Protein AF-A0A661TM30-F1 (afdb_monomer)

Foldseek 3Di:
DVVQLLCLQVVDVVSLVVLLVLVVVCCVPPCVVCVVVSPFDDDNSHGDDPDDDDPPPDDQDPVRPDDDDDDARSDDDPPDDDPRVVSRVSSVVSNVVSVVCLVVVFDWDWDWDWDDDPNDTDIDTDTDPRPDDD

Nearest PDB structures (foldseek):
  8qbh-assembly1_A  TM=4.897E-01  e=9.529E+00  Photorhabdus laumondii subsp. laumondii TTO1
  8b1u-assembly1_C  TM=3.743E-01  e=9.529E+00  Escherichia coli

Structure (mmCIF, N/CA/C/O backbone):
data_AF-A0A661TM30-F1
#
_entry.id   AF-A0A661TM30-F1
#
loop_
_atom_site.group_PDB
_atom_site.id
_atom_site.type_symbol
_atom_site.label_atom_id
_atom_site.label_alt_id
_atom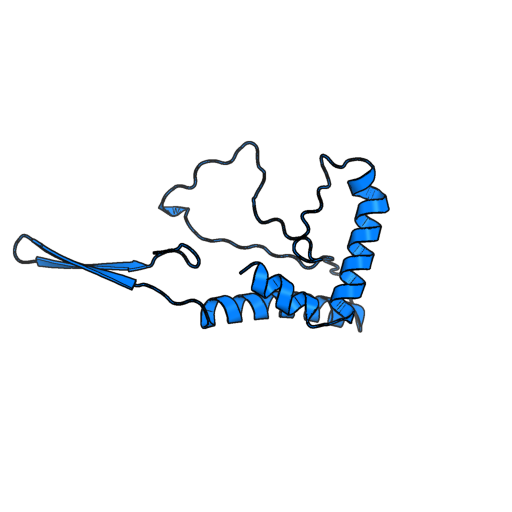_site.label_comp_id
_atom_site.label_asym_id
_atom_site.label_en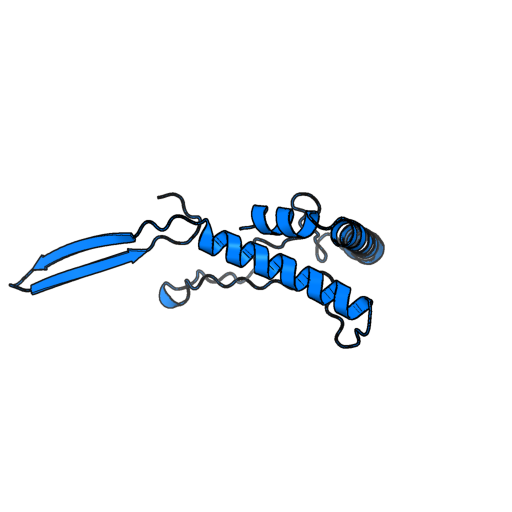tity_id
_atom_site.label_seq_id
_atom_site.pdbx_PDB_ins_code
_atom_site.Cartn_x
_atom_site.Cartn_y
_atom_site.Cartn_z
_atom_site.occupancy
_atom_site.B_iso_or_equiv
_atom_site.auth_seq_id
_atom_site.auth_comp_id
_atom_site.auth_asym_id
_atom_site.auth_atom_id
_atom_site.pdbx_PDB_model_num
ATOM 1 N N . ILE A 1 1 ? -3.384 -3.954 7.096 1.00 81.56 1 ILE A N 1
ATOM 2 C CA . ILE A 1 1 ? -3.405 -3.178 5.837 1.00 81.56 1 ILE A CA 1
ATOM 3 C C . ILE A 1 1 ? -2.170 -3.411 4.963 1.00 81.56 1 ILE A C 1
ATOM 5 O O . ILE A 1 1 ? -2.366 -3.768 3.817 1.00 81.56 1 ILE A O 1
ATOM 9 N N . ILE A 1 2 ? -0.936 -3.348 5.495 1.00 85.75 2 ILE A N 1
ATOM 10 C CA . ILE A 1 2 ? 0.322 -3.582 4.738 1.00 85.75 2 ILE A CA 1
ATOM 11 C C . ILE A 1 2 ? 0.260 -4.820 3.829 1.00 85.75 2 ILE A C 1
ATOM 13 O O . ILE A 1 2 ? 0.522 -4.719 2.640 1.00 85.75 2 ILE A O 1
ATOM 17 N N . LYS A 1 3 ? -0.167 -5.971 4.366 1.00 88.69 3 LYS A N 1
ATOM 18 C CA . LYS A 1 3 ? -0.315 -7.209 3.581 1.00 88.69 3 LYS A CA 1
ATOM 19 C C . LYS A 1 3 ? -1.260 -7.057 2.383 1.00 88.69 3 LYS A C 1
ATOM 21 O O . LYS A 1 3 ? -0.934 -7.502 1.296 1.00 88.69 3 LYS A O 1
ATOM 26 N N . LEU A 1 4 ? -2.390 -6.370 2.563 1.00 90.50 4 LEU A N 1
ATOM 27 C CA . LEU A 1 4 ? -3.362 -6.133 1.490 1.00 90.50 4 LEU A CA 1
ATOM 28 C C . LEU A 1 4 ? -2.797 -5.205 0.408 1.00 90.50 4 LEU A C 1
ATOM 30 O O . LEU A 1 4 ? -3.078 -5.403 -0.768 1.00 90.50 4 LEU A O 1
ATOM 34 N N . ILE A 1 5 ? -1.987 -4.213 0.793 1.00 90.12 5 ILE A N 1
ATOM 35 C CA . ILE A 1 5 ? -1.308 -3.314 -0.153 1.00 90.12 5 ILE A CA 1
ATOM 36 C C . ILE A 1 5 ? -0.311 -4.102 -1.003 1.00 90.12 5 ILE A C 1
ATOM 38 O O . ILE A 1 5 ? -0.335 -4.011 -2.229 1.00 90.12 5 ILE A O 1
ATOM 42 N N . VAL A 1 6 ? 0.523 -4.917 -0.353 1.00 91.56 6 VAL A N 1
ATOM 43 C CA . VAL A 1 6 ? 1.473 -5.809 -1.026 1.00 91.56 6 VAL A CA 1
ATOM 44 C C . VAL A 1 6 ? 0.745 -6.749 -1.985 1.00 91.56 6 VAL A C 1
ATOM 46 O O . VAL A 1 6 ? 1.154 -6.869 -3.137 1.00 91.56 6 VAL A O 1
ATOM 49 N N . GLU A 1 7 ? -0.337 -7.391 -1.539 1.00 93.00 7 GLU A N 1
ATOM 50 C CA . GLU A 1 7 ? -1.151 -8.282 -2.371 1.00 93.00 7 GLU A CA 1
ATOM 51 C C . GLU A 1 7 ? -1.700 -7.565 -3.608 1.00 93.00 7 GLU A C 1
ATOM 53 O O . GLU A 1 7 ? -1.528 -8.057 -4.721 1.00 93.00 7 GLU A O 1
ATOM 58 N N . GLU A 1 8 ? -2.343 -6.405 -3.440 1.00 92.44 8 GLU A N 1
ATOM 59 C CA . GLU A 1 8 ? -2.967 -5.678 -4.551 1.00 92.44 8 GLU A CA 1
ATOM 60 C C . GLU A 1 8 ? -1.942 -5.127 -5.551 1.00 92.44 8 GLU A C 1
ATOM 62 O O . GLU A 1 8 ? -2.203 -5.154 -6.754 1.00 92.44 8 GLU A O 1
ATOM 67 N N . LEU A 1 9 ? -0.771 -4.673 -5.092 1.00 90.31 9 LEU A N 1
ATOM 68 C CA . LEU A 1 9 ? 0.300 -4.201 -5.977 1.00 90.31 9 LEU A CA 1
ATOM 69 C C . LEU A 1 9 ? 1.001 -5.349 -6.706 1.00 90.31 9 LEU A C 1
ATOM 71 O O . LEU A 1 9 ? 1.296 -5.235 -7.895 1.00 90.31 9 LEU A O 1
ATOM 75 N N . ASN A 1 10 ? 1.242 -6.469 -6.021 1.00 91.69 10 ASN A N 1
ATOM 76 C CA . ASN A 1 10 ? 1.862 -7.646 -6.628 1.00 91.69 10 ASN A CA 1
ATOM 77 C C . ASN A 1 10 ? 0.899 -8.444 -7.520 1.00 91.69 10 ASN A C 1
ATOM 79 O O . ASN A 1 10 ? 1.356 -9.302 -8.279 1.00 91.69 10 ASN A O 1
ATOM 83 N N . ARG A 1 11 ? -0.411 -8.169 -7.454 1.00 92.75 11 ARG A N 1
ATOM 84 C CA . ARG A 1 11 ? -1.437 -8.803 -8.292 1.00 92.75 11 ARG A CA 1
ATOM 85 C C . ARG A 1 11 ? -1.244 -8.519 -9.778 1.00 92.75 11 ARG A C 1
ATOM 87 O O . ARG A 1 11 ? -1.563 -9.378 -10.595 1.00 92.75 11 ARG A O 1
ATOM 94 N N . ASP A 1 12 ? -0.740 -7.335 -10.122 1.00 90.75 12 ASP A N 1
ATOM 95 C CA . ASP A 1 12 ? -0.411 -6.962 -11.497 1.00 90.75 12 ASP A CA 1
ATOM 96 C C . ASP A 1 12 ? 1.103 -7.145 -11.748 1.00 90.75 12 ASP A C 1
ATOM 98 O O . ASP A 1 12 ? 1.927 -6.394 -11.209 1.00 90.75 12 ASP A O 1
ATOM 102 N N . PRO A 1 13 ? 1.509 -8.115 -12.593 1.00 91.00 13 PRO A N 1
ATOM 103 C CA . PRO A 1 13 ? 2.917 -8.352 -12.901 1.00 91.00 13 PRO A CA 1
ATOM 104 C C . PRO A 1 13 ? 3.624 -7.145 -13.532 1.00 91.00 13 PRO A C 1
ATOM 106 O O . PRO A 1 13 ? 4.839 -6.996 -13.369 1.00 91.00 13 PRO A O 1
ATOM 109 N N . GLN A 1 14 ? 2.896 -6.286 -14.256 1.00 89.62 14 GLN A N 1
ATOM 110 C CA . GLN A 1 14 ? 3.464 -5.084 -14.868 1.00 89.62 14 GLN A CA 1
ATOM 111 C C . GLN A 1 14 ? 3.841 -4.060 -13.799 1.00 89.62 14 GLN A C 1
ATOM 113 O O . GLN A 1 14 ? 4.952 -3.526 -13.838 1.00 89.62 14 GLN A O 1
ATOM 118 N N . ILE A 1 15 ? 2.961 -3.847 -12.814 1.00 89.50 15 ILE A N 1
ATOM 119 C CA . ILE A 1 15 ? 3.214 -2.980 -11.654 1.00 89.50 15 ILE A CA 1
ATOM 120 C C . ILE A 1 15 ? 4.415 -3.496 -10.867 1.00 89.50 15 ILE A C 1
ATOM 122 O O . ILE A 1 15 ? 5.356 -2.740 -10.633 1.00 89.50 15 ILE A O 1
ATOM 126 N N . LYS A 1 16 ? 4.438 -4.793 -10.542 1.00 90.81 16 LYS A N 1
ATOM 127 C CA . LYS A 1 16 ? 5.549 -5.410 -9.806 1.00 90.81 16 LYS A CA 1
ATOM 128 C C . LYS A 1 16 ? 6.894 -5.214 -10.508 1.00 90.81 16 LYS A C 1
ATOM 130 O O . LYS A 1 16 ? 7.870 -4.788 -9.892 1.00 90.81 16 LYS A O 1
ATOM 135 N N . LYS A 1 17 ? 6.954 -5.495 -11.814 1.00 91.12 17 LYS A N 1
ATOM 136 C CA . LYS A 1 17 ? 8.183 -5.344 -12.609 1.00 91.12 17 LYS A CA 1
ATOM 137 C C . LYS A 1 17 ? 8.635 -3.885 -12.693 1.00 91.12 17 LYS A C 1
ATOM 139 O O . LYS A 1 17 ? 9.833 -3.611 -12.632 1.00 91.12 17 LYS A O 1
ATOM 144 N N . ALA A 1 18 ? 7.696 -2.956 -12.851 1.00 88.38 18 ALA A N 1
ATOM 145 C CA . ALA A 1 18 ? 7.993 -1.531 -12.905 1.00 88.38 18 ALA A CA 1
ATOM 146 C C . ALA A 1 18 ? 8.512 -1.007 -11.559 1.00 88.38 18 ALA A C 1
ATOM 148 O O . ALA A 1 18 ? 9.545 -0.343 -11.539 1.00 88.38 18 ALA A O 1
ATOM 149 N N . ASN A 1 19 ? 7.872 -1.380 -10.448 1.00 89.31 19 ASN A N 1
ATOM 150 C CA . ASN A 1 19 ? 8.326 -1.044 -9.098 1.00 89.31 19 ASN A CA 1
ATOM 151 C C . ASN A 1 19 ? 9.744 -1.540 -8.850 1.00 89.31 19 ASN A C 1
ATOM 153 O O . ASN A 1 19 ? 10.603 -0.743 -8.490 1.00 89.31 19 ASN A O 1
ATOM 157 N N . GLN A 1 20 ? 10.034 -2.805 -9.175 1.00 90.69 20 GLN A N 1
ATOM 158 C CA . GLN A 1 20 ? 11.393 -3.334 -9.058 1.00 90.69 20 GLN A CA 1
ATOM 159 C C . GLN A 1 20 ? 12.405 -2.493 -9.844 1.00 90.69 20 GLN A C 1
ATOM 161 O O . GLN A 1 20 ? 13.446 -2.118 -9.314 1.00 90.69 20 GLN A O 1
ATOM 166 N N . LYS A 1 21 ? 12.076 -2.112 -11.085 1.00 90.38 21 LYS A N 1
ATOM 167 C CA . LYS A 1 21 ? 12.938 -1.242 -11.897 1.00 90.38 21 LYS A CA 1
ATOM 168 C C . LYS A 1 21 ? 13.155 0.130 -11.244 1.00 90.38 21 LYS A C 1
ATOM 170 O O . LYS A 1 21 ? 14.259 0.673 -11.332 1.00 90.38 21 LYS A O 1
ATOM 175 N N . PHE A 1 22 ? 12.127 0.710 -10.623 1.00 87.38 22 PHE A N 1
ATOM 176 C CA . PHE A 1 22 ? 12.250 1.980 -9.905 1.00 87.38 22 PHE A CA 1
ATOM 177 C C . PHE A 1 22 ? 13.118 1.845 -8.660 1.00 87.38 22 PHE A C 1
ATOM 179 O O . PHE A 1 22 ? 14.007 2.674 -8.466 1.00 87.38 22 PHE A O 1
ATOM 186 N N . TYR A 1 23 ? 12.938 0.777 -7.890 1.00 89.81 23 TYR A N 1
ATOM 187 C CA . TYR A 1 23 ? 13.753 0.472 -6.721 1.00 89.81 23 TYR A CA 1
ATOM 188 C C . TYR A 1 23 ? 15.217 0.258 -7.081 1.00 89.81 23 TYR A C 1
ATOM 190 O O . TYR A 1 23 ? 16.085 0.866 -6.465 1.00 89.81 23 TYR A O 1
ATOM 198 N N . ASP A 1 24 ? 15.505 -0.518 -8.127 1.00 91.50 24 ASP A N 1
ATOM 199 C CA . ASP A 1 24 ? 16.872 -0.752 -8.597 1.00 91.50 24 ASP A CA 1
ATOM 200 C C . ASP A 1 24 ? 17.537 0.563 -9.027 1.00 91.50 24 ASP A C 1
ATOM 202 O O . ASP A 1 24 ? 18.712 0.815 -8.739 1.00 91.50 24 ASP A O 1
ATOM 206 N N . ARG A 1 25 ? 16.773 1.435 -9.700 1.00 89.62 25 ARG A N 1
ATOM 207 C CA . ARG A 1 25 ? 17.235 2.767 -10.099 1.00 89.62 25 ARG A CA 1
ATOM 208 C C . ARG A 1 25 ? 17.506 3.644 -8.879 1.00 89.62 25 ARG A C 1
ATOM 210 O O . ARG A 1 25 ? 18.571 4.252 -8.813 1.00 89.62 25 ARG A O 1
ATOM 217 N N . TYR A 1 26 ? 16.567 3.713 -7.939 1.00 87.50 26 TYR A N 1
ATOM 218 C CA . TYR A 1 26 ? 16.705 4.519 -6.729 1.00 87.50 26 TYR A CA 1
ATOM 219 C C . TYR A 1 26 ? 17.871 4.023 -5.869 1.00 87.50 26 TYR A C 1
ATOM 221 O O . TYR A 1 26 ? 18.695 4.815 -5.426 1.00 87.50 26 TYR A O 1
ATOM 229 N N . TYR A 1 27 ? 18.035 2.707 -5.736 1.00 89.62 27 TYR A N 1
ATOM 230 C CA . TYR A 1 27 ? 19.175 2.116 -5.051 1.00 89.62 27 TYR A CA 1
ATOM 231 C C . TYR A 1 27 ? 20.501 2.487 -5.717 1.00 89.62 27 TYR A C 1
ATOM 233 O O . TYR A 1 27 ? 21.419 2.958 -5.048 1.00 89.62 27 TYR A O 1
ATOM 241 N N . ARG A 1 28 ? 20.601 2.329 -7.043 1.00 90.62 28 ARG A N 1
ATOM 242 C CA . ARG A 1 28 ? 21.824 2.632 -7.801 1.00 90.62 28 ARG A CA 1
ATOM 243 C C . ARG A 1 28 ? 22.272 4.088 -7.641 1.00 90.62 28 ARG A C 1
ATOM 245 O O . ARG A 1 28 ? 23.481 4.327 -7.594 1.00 90.62 28 ARG A O 1
ATOM 252 N N . TRP A 1 29 ? 21.330 5.030 -7.607 1.00 88.81 29 TRP A N 1
ATOM 253 C CA . TRP A 1 29 ? 21.632 6.462 -7.686 1.00 88.81 29 TRP A CA 1
ATOM 254 C C . TRP A 1 29 ? 21.504 7.229 -6.367 1.00 88.81 29 TRP A C 1
ATOM 256 O O . TRP A 1 29 ? 22.125 8.278 -6.254 1.00 88.81 29 TRP A O 1
ATOM 266 N N . ALA A 1 30 ? 20.773 6.713 -5.378 1.00 87.62 30 ALA A N 1
ATOM 267 C CA . ALA A 1 30 ? 20.542 7.384 -4.097 1.00 87.62 30 ALA A CA 1
ATOM 268 C C . ALA A 1 30 ? 20.942 6.487 -2.914 1.00 87.62 30 ALA A C 1
ATOM 270 O O . ALA A 1 30 ? 22.009 6.677 -2.324 1.00 87.62 30 ALA A O 1
ATOM 271 N N . ALA A 1 31 ? 20.167 5.429 -2.643 1.00 87.38 31 ALA A N 1
ATOM 272 C CA . ALA A 1 31 ? 20.310 4.631 -1.418 1.00 87.38 31 ALA A CA 1
ATOM 273 C C . ALA A 1 31 ? 21.696 3.985 -1.241 1.00 87.38 31 ALA A C 1
ATOM 275 O O . ALA A 1 31 ? 22.171 3.837 -0.118 1.00 87.38 31 ALA A O 1
ATOM 276 N N . ARG A 1 32 ? 22.385 3.622 -2.332 1.00 87.44 32 ARG A N 1
ATOM 277 C CA . ARG A 1 32 ? 23.757 3.092 -2.272 1.00 87.44 32 ARG A CA 1
ATOM 278 C C . ARG A 1 32 ? 24.764 4.108 -1.725 1.00 87.44 32 ARG A C 1
ATOM 280 O O . ARG A 1 32 ? 25.723 3.707 -1.071 1.00 87.44 32 ARG A O 1
ATOM 287 N N . TRP A 1 33 ? 24.586 5.391 -2.031 1.00 88.38 33 TRP A N 1
ATOM 288 C CA . TRP A 1 33 ? 25.550 6.446 -1.709 1.00 88.38 33 TRP A CA 1
ATOM 289 C C . TRP A 1 33 ? 25.265 7.098 -0.357 1.00 88.38 33 TRP A C 1
ATOM 291 O O . TRP A 1 33 ? 26.203 7.457 0.353 1.00 88.38 33 TRP A O 1
ATOM 301 N N . GLN A 1 34 ? 23.990 7.222 0.018 1.00 86.88 34 GLN A N 1
ATOM 302 C CA . GLN A 1 34 ? 23.560 7.799 1.295 1.00 86.88 34 GLN A CA 1
ATOM 303 C C . GLN A 1 34 ? 22.485 6.924 1.958 1.00 86.88 34 GLN A C 1
ATOM 305 O O . GLN A 1 34 ? 21.347 7.355 2.145 1.00 86.88 34 GLN A O 1
ATOM 310 N N . PRO A 1 35 ? 22.831 5.692 2.378 1.00 82.00 35 PRO A N 1
ATOM 311 C CA . PRO A 1 35 ? 21.857 4.736 2.914 1.00 82.00 35 PRO A CA 1
ATOM 312 C C . PRO A 1 35 ? 21.175 5.222 4.193 1.00 82.00 35 PRO A C 1
ATOM 314 O O . PRO A 1 35 ? 20.121 4.716 4.550 1.00 82.00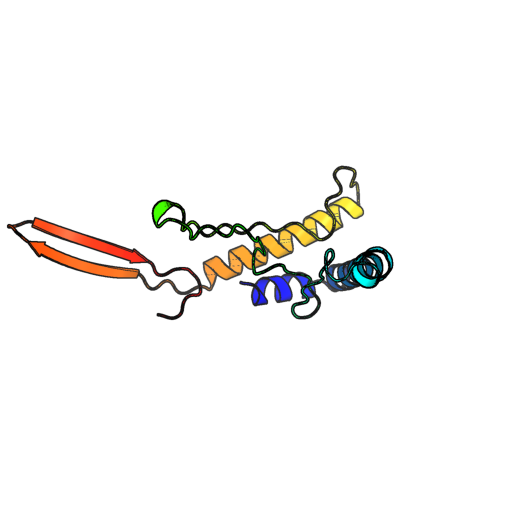 35 PRO A O 1
ATOM 317 N N . HIS A 1 36 ? 21.781 6.188 4.889 1.00 81.44 36 HIS A N 1
ATOM 318 C CA . HIS A 1 36 ? 21.253 6.769 6.116 1.00 81.44 36 HIS A CA 1
ATOM 319 C C . HIS A 1 36 ? 20.245 7.911 5.885 1.00 81.44 36 HIS A C 1
ATOM 321 O O . HIS A 1 36 ? 19.661 8.405 6.851 1.00 81.44 36 HIS A O 1
ATOM 327 N N . LEU A 1 37 ? 20.080 8.357 4.639 1.00 78.00 37 LEU A N 1
ATOM 328 C CA . LEU A 1 37 ? 19.137 9.399 4.236 1.00 78.00 37 LEU A CA 1
ATOM 329 C C . LEU A 1 37 ? 18.040 8.804 3.342 1.00 78.00 37 LEU A C 1
ATOM 331 O O . LEU A 1 37 ? 16.858 9.044 3.574 1.00 78.00 37 LEU A O 1
ATOM 335 N N . ASP A 1 38 ? 18.439 7.947 2.401 1.00 77.44 38 ASP A N 1
ATOM 336 C CA . ASP A 1 38 ? 17.595 7.394 1.339 1.00 77.44 38 ASP A CA 1
ATOM 337 C C . ASP A 1 38 ? 17.253 5.914 1.594 1.00 77.44 38 ASP A C 1
ATOM 339 O O . ASP A 1 38 ? 17.601 5.019 0.820 1.00 77.44 38 ASP A O 1
ATOM 343 N N . TYR A 1 39 ? 16.604 5.623 2.724 1.00 78.75 39 TYR A N 1
ATOM 344 C CA . TYR A 1 39 ? 16.248 4.249 3.094 1.00 78.75 39 TYR A CA 1
ATOM 345 C C . TYR A 1 39 ? 15.168 3.669 2.179 1.00 78.75 39 TYR A C 1
ATOM 347 O O . TYR A 1 39 ? 14.170 4.328 1.904 1.00 78.75 39 TYR A O 1
ATOM 355 N N . LEU A 1 40 ? 15.306 2.396 1.813 1.00 81.50 40 LEU A N 1
ATOM 356 C CA . LEU A 1 40 ? 14.242 1.597 1.200 1.00 81.50 40 LEU A CA 1
ATOM 357 C C . LEU A 1 40 ? 13.745 0.566 2.226 1.00 81.50 40 LEU A C 1
ATOM 359 O O . LEU A 1 40 ? 14.511 -0.297 2.657 1.00 81.50 40 LEU A O 1
ATOM 363 N N . GLU A 1 41 ? 12.481 0.665 2.640 1.00 84.19 41 GLU A N 1
ATOM 364 C CA . GLU A 1 41 ? 11.824 -0.276 3.556 1.00 84.19 41 GLU A CA 1
ATOM 365 C C . GLU A 1 41 ? 10.964 -1.262 2.755 1.00 84.19 41 GLU A C 1
ATOM 367 O O . GLU A 1 41 ? 9.787 -1.024 2.487 1.00 84.19 41 GLU A O 1
ATOM 372 N N . PHE A 1 42 ? 11.555 -2.390 2.361 1.00 84.75 42 PHE A N 1
ATOM 373 C CA . PHE A 1 42 ? 10.847 -3.394 1.571 1.00 84.75 42 PHE A CA 1
ATOM 374 C C . PHE A 1 42 ? 9.980 -4.327 2.419 1.00 84.75 42 PHE A C 1
ATOM 376 O O . PHE A 1 42 ? 10.459 -4.993 3.335 1.00 84.75 42 PHE A O 1
ATOM 383 N N . TYR A 1 43 ? 8.725 -4.467 2.006 1.00 85.06 43 TYR A N 1
ATOM 384 C CA . TYR A 1 43 ? 7.779 -5.479 2.458 1.00 85.06 43 TYR A CA 1
ATOM 385 C C . TYR A 1 43 ? 7.371 -6.316 1.247 1.00 85.06 43 TYR A C 1
ATOM 387 O O . TYR A 1 43 ? 6.635 -5.844 0.386 1.00 85.06 43 TYR A O 1
ATOM 395 N N . GLU A 1 44 ? 7.896 -7.543 1.151 1.00 86.00 44 GLU A N 1
ATOM 396 C CA . GLU A 1 44 ? 7.566 -8.497 0.073 1.00 86.00 44 GLU A CA 1
ATOM 397 C C . GLU A 1 44 ? 7.656 -7.887 -1.348 1.00 86.00 44 GLU A C 1
ATOM 399 O O . GLU A 1 44 ? 6.838 -8.149 -2.233 1.00 86.00 44 GLU A O 1
ATOM 404 N N . GLY A 1 45 ? 8.685 -7.061 -1.570 1.00 83.31 45 GLY A N 1
ATOM 405 C CA . GLY A 1 45 ? 8.958 -6.429 -2.863 1.00 83.31 45 GLY A CA 1
ATOM 406 C C . GLY A 1 45 ? 8.227 -5.109 -3.115 1.00 83.31 45 GLY A C 1
ATOM 407 O O . GLY A 1 45 ? 8.257 -4.636 -4.244 1.00 83.31 45 GLY A O 1
ATOM 408 N N . VAL A 1 46 ? 7.600 -4.507 -2.101 1.00 85.00 46 VAL A N 1
ATOM 409 C CA . VAL A 1 46 ? 7.031 -3.150 -2.159 1.00 85.00 46 VAL A CA 1
ATOM 410 C C . VAL A 1 46 ? 7.714 -2.267 -1.118 1.00 85.00 46 VAL A C 1
ATOM 412 O O . VAL A 1 46 ? 7.875 -2.689 0.025 1.00 85.00 46 VAL A O 1
ATOM 415 N N . ASN A 1 47 ? 8.119 -1.054 -1.491 1.00 84.88 47 ASN A N 1
ATOM 416 C CA . ASN A 1 47 ? 8.661 -0.073 -0.554 1.00 84.88 47 ASN A CA 1
ATOM 417 C C . ASN A 1 47 ? 7.515 0.600 0.220 1.00 84.88 47 ASN A C 1
ATOM 419 O O . ASN A 1 47 ? 6.671 1.260 -0.380 1.00 84.88 47 ASN A O 1
ATOM 423 N N . LEU A 1 48 ? 7.450 0.420 1.541 1.00 82.19 48 LEU A N 1
ATOM 424 C CA . LEU A 1 48 ? 6.396 0.997 2.383 1.00 82.19 48 LEU A CA 1
ATOM 425 C C . LEU A 1 48 ? 6.993 1.583 3.661 1.00 82.19 48 LEU A C 1
ATOM 427 O O . LEU A 1 48 ? 7.536 0.859 4.487 1.00 82.19 48 LEU A O 1
ATOM 431 N N . TYR A 1 49 ? 6.811 2.884 3.880 1.00 74.62 49 TYR A N 1
ATOM 432 C CA . TYR A 1 49 ? 7.259 3.550 5.105 1.00 74.62 49 TYR A CA 1
ATOM 433 C C . TYR A 1 49 ? 6.178 3.472 6.183 1.00 74.62 49 TYR A C 1
ATOM 435 O O . TYR A 1 49 ? 5.284 4.311 6.270 1.00 74.62 49 TYR A O 1
ATOM 443 N N . VAL A 1 50 ? 6.253 2.441 7.023 1.00 67.06 50 VAL A N 1
ATOM 444 C CA . VAL A 1 50 ? 5.207 2.151 8.024 1.00 67.06 50 VAL A CA 1
ATOM 445 C C . VAL A 1 50 ? 5.324 3.043 9.261 1.00 67.06 50 VAL A C 1
ATOM 447 O O . VAL A 1 50 ? 4.327 3.331 9.924 1.00 67.06 50 VAL A O 1
ATOM 450 N N . LYS A 1 51 ? 6.539 3.481 9.601 1.00 65.81 51 LYS A N 1
ATOM 451 C CA . LYS A 1 51 ? 6.788 4.351 10.754 1.00 65.81 51 LYS A CA 1
ATOM 452 C C . LYS A 1 51 ? 7.373 5.672 10.291 1.00 65.81 51 LYS A C 1
ATOM 454 O O . LYS A 1 51 ? 8.398 5.707 9.614 1.00 65.81 51 LYS A O 1
ATOM 459 N N . ARG A 1 52 ? 6.750 6.771 10.715 1.00 60.03 52 ARG A N 1
ATOM 460 C CA . ARG A 1 52 ? 7.254 8.118 10.458 1.00 60.03 52 ARG A CA 1
ATOM 461 C C . ARG A 1 52 ? 8.490 8.348 11.332 1.00 60.03 52 ARG A C 1
ATOM 463 O O . ARG A 1 52 ? 8.373 8.602 12.520 1.00 60.03 52 ARG A O 1
ATOM 470 N N . ARG A 1 53 ? 9.693 8.246 10.768 1.00 58.41 53 ARG A N 1
ATOM 471 C CA . ARG A 1 53 ? 10.935 8.465 11.527 1.00 58.41 53 ARG A CA 1
ATOM 472 C C . ARG A 1 53 ? 11.222 9.965 11.640 1.00 58.41 53 ARG A C 1
ATOM 474 O O . ARG A 1 53 ? 11.861 10.542 10.769 1.00 58.41 53 ARG A O 1
ATOM 481 N N . SER A 1 54 ? 10.730 10.609 12.698 1.00 57.47 54 SER A N 1
ATOM 482 C CA . SER A 1 54 ? 11.067 12.000 13.037 1.00 57.47 54 SER A CA 1
ATOM 483 C C . SER A 1 54 ? 11.696 12.077 14.424 1.00 57.47 54 SER A C 1
ATOM 485 O O . SER A 1 54 ? 11.178 11.508 15.378 1.00 57.47 54 SER A O 1
ATOM 487 N N . SER A 1 55 ? 12.774 12.851 14.565 1.00 53.03 55 SER A N 1
ATOM 488 C CA . SER A 1 55 ? 13.388 13.160 15.867 1.00 53.03 55 SER A CA 1
ATOM 489 C C . SER A 1 55 ? 12.496 14.026 16.771 1.00 53.03 55 SER A C 1
ATOM 491 O O . SER A 1 55 ? 12.783 14.186 17.954 1.00 53.03 55 SER A O 1
ATOM 493 N N . ARG A 1 56 ? 11.405 14.583 16.226 1.00 54.00 56 ARG A N 1
ATOM 494 C CA . ARG A 1 56 ? 10.386 15.370 16.936 1.00 54.00 56 ARG A CA 1
ATOM 495 C C . ARG A 1 56 ? 9.030 14.663 16.944 1.00 54.00 56 ARG A C 1
ATOM 497 O O . ARG A 1 56 ? 8.001 15.323 16.784 1.00 54.00 56 ARG A O 1
ATOM 504 N N . GLU A 1 57 ? 8.998 13.340 17.095 1.00 54.06 57 GLU A N 1
ATOM 505 C CA . GLU A 1 57 ? 7.747 12.638 17.400 1.00 54.06 57 GLU A CA 1
ATOM 506 C C . GLU A 1 57 ? 7.180 13.161 18.730 1.00 54.06 57 GLU A C 1
ATOM 508 O O . GLU A 1 57 ? 7.533 12.719 19.821 1.00 54.06 57 GLU A O 1
ATOM 513 N N . ARG A 1 58 ? 6.296 14.158 18.651 1.00 56.44 58 ARG A N 1
ATOM 514 C CA . ARG A 1 58 ? 5.413 14.497 19.763 1.00 56.44 58 ARG A CA 1
ATOM 515 C C . ARG A 1 58 ? 4.419 13.353 19.902 1.00 56.44 58 ARG A C 1
ATOM 517 O O . ARG A 1 58 ? 3.758 13.000 18.926 1.00 56.44 58 ARG A O 1
ATOM 524 N N . LEU A 1 59 ? 4.292 12.815 21.114 1.00 57.97 59 LEU A N 1
ATOM 525 C CA . LEU A 1 59 ? 3.196 11.919 21.472 1.00 57.97 59 LEU A CA 1
ATOM 526 C C . LEU A 1 59 ? 1.877 12.562 21.017 1.00 57.97 59 LEU A C 1
ATOM 528 O O . LEU A 1 59 ? 1.572 13.698 21.386 1.00 57.97 59 LEU A O 1
ATOM 532 N N . LEU A 1 60 ? 1.131 11.860 20.163 1.00 58.47 60 LEU A N 1
ATOM 533 C CA . LEU A 1 60 ? -0.154 12.338 19.661 1.00 58.47 60 LEU A CA 1
ATOM 534 C C . LEU A 1 60 ? -1.104 12.550 20.847 1.00 58.47 60 LEU A C 1
ATOM 536 O O . LEU A 1 60 ? -1.308 11.640 21.651 1.00 58.47 60 LEU A O 1
ATOM 540 N N . THR A 1 61 ? -1.708 13.734 20.950 1.00 60.72 61 THR A N 1
ATOM 541 C CA . THR A 1 61 ? -2.778 13.977 21.933 1.00 60.72 61 THR A CA 1
ATOM 542 C C . THR A 1 61 ? -4.002 13.110 21.609 1.00 60.72 61 THR A C 1
ATOM 544 O O . THR A 1 61 ? -4.219 12.767 20.448 1.00 60.72 61 THR A O 1
ATOM 547 N N . GLU A 1 62 ? -4.846 12.775 22.595 1.00 59.75 62 GLU A N 1
ATOM 548 C CA . GLU A 1 62 ? -6.065 11.957 22.387 1.00 59.75 62 GLU A CA 1
ATOM 549 C C . GLU A 1 62 ? -6.963 12.478 21.251 1.00 59.75 62 GLU A C 1
ATOM 551 O O . GLU A 1 62 ? -7.537 11.700 20.497 1.00 59.75 62 GLU A O 1
ATOM 556 N N . ARG A 1 63 ? -7.038 13.802 21.062 1.00 54.31 63 ARG A N 1
ATOM 557 C CA . ARG A 1 63 ? -7.807 14.427 19.972 1.00 54.31 63 ARG A CA 1
ATOM 558 C C . ARG A 1 63 ? -7.128 14.301 18.600 1.00 54.31 63 ARG A C 1
ATOM 560 O O . ARG A 1 63 ? -7.798 14.351 17.576 1.00 54.31 63 ARG A O 1
ATOM 567 N N . GLN A 1 64 ? -5.807 14.138 18.577 1.00 55.75 64 GLN A N 1
ATOM 568 C CA . GLN A 1 64 ? -4.980 13.975 17.376 1.00 55.75 64 GLN A CA 1
ATOM 569 C C . GLN A 1 64 ? -4.686 12.507 17.053 1.00 55.75 64 GLN A C 1
ATOM 571 O O . GLN A 1 64 ? -3.960 12.221 16.105 1.00 55.75 64 GLN A O 1
ATOM 576 N N . LYS A 1 65 ? -5.282 11.563 17.788 1.00 62.16 65 LYS A N 1
ATOM 577 C CA . LYS A 1 65 ? -5.237 10.119 17.523 1.00 62.16 65 LYS A CA 1
ATOM 578 C C . LYS A 1 65 ? -6.020 9.702 16.267 1.00 62.16 65 LYS A C 1
ATOM 580 O O . LYS A 1 65 ? -6.580 8.606 16.232 1.00 62.16 65 LYS A O 1
ATOM 585 N N . ILE A 1 66 ? -6.046 10.547 15.241 1.00 63.25 66 ILE A N 1
ATOM 586 C CA . ILE A 1 66 ? -6.603 10.244 13.927 1.00 63.25 66 ILE A CA 1
ATOM 587 C C . ILE A 1 66 ? -5.615 9.319 13.212 1.00 63.25 66 ILE A C 1
ATOM 589 O O . ILE A 1 66 ? -4.425 9.619 13.122 1.00 63.25 66 ILE A O 1
ATOM 593 N N . THR A 1 67 ? -6.099 8.182 12.716 1.00 62.22 67 THR A N 1
ATOM 594 C CA . THR A 1 67 ? -5.314 7.325 11.826 1.00 62.22 67 THR A CA 1
ATOM 595 C C . THR A 1 67 ? -5.277 7.991 10.456 1.00 62.22 67 THR A C 1
ATOM 597 O O . THR A 1 67 ? -6.260 7.941 9.722 1.00 62.22 67 THR A O 1
ATOM 600 N N . PHE A 1 68 ? -4.168 8.654 10.143 1.00 63.84 68 PHE A N 1
ATOM 601 C CA . PHE A 1 68 ? -3.895 9.180 8.812 1.00 63.84 68 PHE A CA 1
ATOM 602 C C . PHE A 1 68 ? -2.935 8.236 8.096 1.00 63.84 68 PHE A C 1
ATOM 604 O O . PHE A 1 68 ? -1.951 7.786 8.687 1.00 63.84 68 PHE A O 1
ATOM 611 N N . LEU A 1 69 ? -3.252 7.925 6.846 1.00 66.81 69 LEU A N 1
ATOM 612 C CA . LEU A 1 69 ? -2.428 7.110 5.974 1.00 66.81 69 LEU A CA 1
ATOM 613 C C . LEU A 1 69 ? -2.274 7.884 4.673 1.00 66.81 69 LEU A C 1
ATOM 615 O O . LEU A 1 69 ? -3.263 8.254 4.044 1.00 66.81 69 LEU A O 1
ATOM 619 N N . GLU A 1 70 ? -1.028 8.187 4.347 1.00 69.38 70 GLU A N 1
ATOM 620 C CA . GLU A 1 70 ? -0.645 8.891 3.136 1.00 69.38 70 GLU A CA 1
ATOM 621 C C . GLU A 1 70 ? 0.174 7.928 2.307 1.00 69.38 70 GLU A C 1
ATOM 623 O O . GLU A 1 70 ? 1.170 7.376 2.777 1.00 69.38 70 GLU A O 1
ATOM 628 N N . GLU A 1 71 ? -0.292 7.703 1.092 1.00 71.88 71 GLU A N 1
ATOM 629 C CA . GLU A 1 71 ? 0.337 6.791 0.162 1.00 71.88 71 GLU A CA 1
ATOM 630 C C . GLU A 1 71 ? 0.462 7.499 -1.166 1.00 71.88 71 GLU A C 1
ATOM 632 O O . GLU A 1 71 ? -0.505 8.025 -1.721 1.00 71.88 71 GLU A O 1
ATOM 637 N N . THR A 1 72 ? 1.681 7.504 -1.667 1.00 69.19 72 THR A N 1
ATOM 638 C CA . THR A 1 72 ? 2.008 7.992 -2.993 1.00 69.19 72 THR A CA 1
ATOM 639 C C . THR A 1 72 ? 2.479 6.800 -3.814 1.00 69.19 72 THR A C 1
ATOM 641 O O . THR A 1 72 ? 3.310 6.034 -3.316 1.00 69.19 72 THR A O 1
ATOM 644 N N . PRO A 1 73 ? 2.001 6.635 -5.060 1.00 72.56 73 PRO A N 1
ATOM 645 C CA . PRO A 1 73 ? 2.650 5.755 -6.021 1.00 72.56 73 PRO A CA 1
ATOM 646 C C . PRO A 1 73 ? 4.152 6.050 -6.111 1.00 72.56 73 PRO A C 1
ATOM 648 O O . PRO A 1 73 ? 4.595 7.163 -5.827 1.00 72.56 73 PRO A O 1
ATOM 651 N N . GLU A 1 74 ? 4.928 5.071 -6.572 1.00 71.19 74 GLU A N 1
ATOM 652 C CA . GLU A 1 74 ? 6.394 5.180 -6.661 1.00 71.19 74 GLU A CA 1
ATOM 653 C C . GLU A 1 74 ? 6.873 6.347 -7.537 1.00 71.19 74 GLU A C 1
ATOM 655 O O . GLU A 1 74 ? 8.005 6.813 -7.402 1.00 71.19 74 GLU A O 1
ATOM 660 N N . LEU A 1 75 ? 6.018 6.826 -8.446 1.00 73.50 75 LEU A N 1
ATOM 661 C CA . LEU A 1 75 ? 6.261 8.033 -9.221 1.00 73.50 75 LEU A CA 1
ATOM 662 C C . LEU A 1 75 ? 5.023 8.932 -9.214 1.00 73.50 75 LEU A C 1
ATOM 664 O O . LEU A 1 75 ? 3.946 8.522 -9.643 1.00 73.50 75 LEU A O 1
ATOM 668 N N . MET A 1 76 ? 5.207 10.183 -8.802 1.00 68.94 76 MET A N 1
ATOM 669 C CA . MET A 1 76 ? 4.252 11.259 -9.047 1.00 68.94 76 MET A CA 1
ATOM 670 C C . MET A 1 76 ? 4.746 12.038 -10.262 1.00 68.94 76 MET A C 1
ATOM 672 O O . MET A 1 76 ? 5.773 12.708 -10.196 1.00 68.94 76 MET A O 1
ATOM 676 N N . ASP A 1 77 ? 4.053 11.894 -11.389 1.00 80.69 77 ASP A N 1
ATOM 677 C CA . ASP A 1 77 ? 4.381 12.600 -12.626 1.00 80.69 77 ASP A CA 1
ATOM 678 C C . ASP A 1 77 ? 3.148 13.346 -13.139 1.00 80.69 77 ASP A C 1
ATOM 680 O O . ASP A 1 77 ? 2.262 12.775 -13.774 1.00 80.69 77 ASP A O 1
ATOM 684 N N . GLU A 1 78 ? 3.103 14.646 -12.856 1.00 81.06 78 GLU A N 1
ATOM 685 C CA . GLU A 1 78 ? 2.034 15.556 -13.286 1.00 81.06 78 GLU A CA 1
ATOM 686 C C . GLU A 1 78 ? 1.986 15.732 -14.812 1.00 81.06 78 GLU A C 1
ATOM 688 O O . GLU A 1 78 ? 0.983 16.185 -15.364 1.00 81.06 78 GLU A O 1
ATOM 693 N N . THR A 1 79 ? 3.057 15.356 -15.516 1.00 87.31 79 THR A N 1
ATOM 694 C CA . THR A 1 79 ? 3.146 1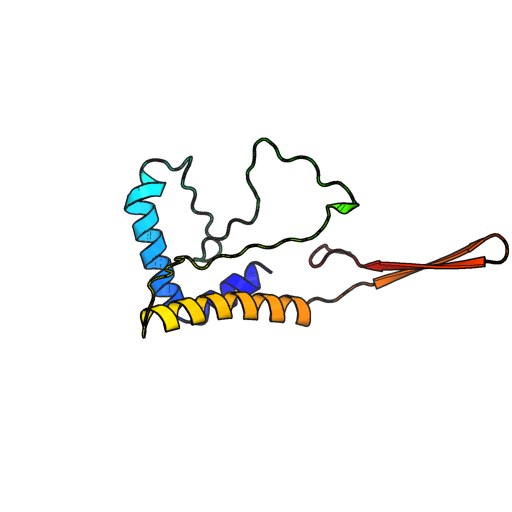5.434 -16.978 1.00 87.31 79 THR A CA 1
ATOM 695 C C . THR A 1 79 ? 2.750 14.133 -17.671 1.00 87.31 79 THR A C 1
ATOM 697 O O . THR A 1 79 ? 2.777 14.058 -18.907 1.00 87.31 79 THR A O 1
ATOM 700 N N . ALA A 1 80 ? 2.345 13.119 -16.900 1.00 87.69 80 ALA A N 1
ATOM 701 C CA . ALA A 1 80 ? 1.992 11.815 -17.424 1.00 87.69 80 ALA A CA 1
ATOM 702 C C . ALA A 1 80 ? 0.811 11.886 -18.401 1.00 87.69 80 ALA A C 1
ATOM 704 O O . ALA A 1 80 ? -0.227 12.495 -18.142 1.00 87.69 80 ALA A O 1
ATOM 705 N N . ARG A 1 81 ? 0.962 11.216 -19.548 1.00 91.50 81 ARG A N 1
ATOM 706 C CA . ARG A 1 81 ? -0.069 11.104 -20.589 1.00 91.50 81 ARG A CA 1
ATOM 707 C C . ARG A 1 81 ? -0.103 9.696 -21.177 1.00 91.50 81 ARG A C 1
ATOM 709 O O . ARG A 1 81 ? 0.875 8.951 -21.102 1.00 91.50 81 ARG A O 1
ATOM 716 N N . GLY A 1 82 ? -1.231 9.340 -21.791 1.00 93.56 82 GLY A N 1
ATOM 717 C CA . GLY A 1 82 ? -1.403 8.068 -22.496 1.00 93.56 82 GLY A CA 1
ATOM 718 C C . GLY A 1 82 ? -1.149 6.853 -21.599 1.00 93.56 82 GLY A C 1
ATOM 719 O O . GLY A 1 82 ? -1.626 6.800 -20.469 1.00 93.56 82 GLY A O 1
ATOM 720 N N . GLN A 1 83 ? -0.367 5.891 -22.098 1.00 90.50 83 GLN A N 1
ATOM 721 C CA . GLN A 1 83 ? -0.053 4.644 -21.384 1.00 90.50 83 GLN A CA 1
ATOM 722 C C . GLN A 1 83 ? 0.654 4.873 -20.043 1.00 90.50 83 GLN A C 1
ATOM 724 O O . GLN A 1 83 ? 0.492 4.081 -19.119 1.00 90.50 83 GLN A O 1
ATOM 729 N N . TRP A 1 84 ? 1.429 5.954 -19.927 1.00 88.00 84 TRP A N 1
ATOM 730 C CA . TRP A 1 84 ? 2.122 6.271 -18.685 1.00 88.00 84 TRP A CA 1
ATOM 731 C C . TRP A 1 84 ? 1.150 6.750 -17.598 1.00 88.00 84 TRP A C 1
ATOM 733 O O . TRP A 1 84 ? 1.222 6.287 -16.463 1.00 88.00 84 TRP A O 1
ATOM 743 N N . LEU A 1 85 ? 0.174 7.589 -17.961 1.00 90.75 85 LEU A N 1
ATOM 744 C CA . LEU A 1 85 ? -0.888 8.000 -17.039 1.00 90.75 85 LEU A CA 1
ATOM 745 C C . LEU A 1 85 ? -1.766 6.812 -16.625 1.00 90.75 85 LEU A C 1
ATOM 747 O O . LEU A 1 85 ? -2.044 6.648 -15.442 1.00 90.75 85 LEU A O 1
ATOM 751 N N . ASP A 1 86 ? -2.151 5.957 -17.579 1.00 90.44 86 ASP A N 1
ATOM 752 C CA . ASP A 1 86 ? -2.920 4.736 -17.292 1.00 90.44 86 ASP A CA 1
ATOM 753 C C . ASP A 1 86 ? -2.196 3.841 -16.274 1.00 90.44 86 ASP A C 1
ATOM 755 O O . ASP A 1 86 ? -2.792 3.394 -15.293 1.00 90.44 86 ASP A O 1
ATOM 759 N N . PHE A 1 87 ? -0.885 3.651 -16.440 1.00 89.25 87 PHE A N 1
ATOM 760 C CA . PHE A 1 87 ? -0.067 2.901 -15.490 1.00 89.25 87 PHE A CA 1
ATOM 761 C C . PHE A 1 87 ? -0.094 3.504 -14.073 1.00 89.25 87 PHE A C 1
ATOM 763 O O . PHE A 1 87 ? -0.337 2.778 -13.104 1.00 89.25 87 PHE A O 1
ATOM 770 N N . LEU A 1 88 ? 0.107 4.820 -13.940 1.00 88.69 88 LEU A N 1
ATOM 771 C CA . LEU A 1 88 ? 0.070 5.501 -12.640 1.00 88.69 88 LEU A CA 1
ATOM 772 C C . LEU A 1 88 ? -1.311 5.403 -11.982 1.00 88.69 88 LEU A C 1
ATOM 774 O O . LEU A 1 88 ? -1.418 5.105 -10.790 1.00 88.69 88 LEU A O 1
ATOM 778 N N . CYS A 1 89 ? -2.380 5.573 -12.763 1.00 89.56 89 CYS A N 1
ATOM 779 C CA . CYS A 1 89 ? -3.746 5.405 -12.279 1.00 89.56 89 CYS A CA 1
ATOM 780 C C . CYS A 1 89 ? -4.001 3.977 -11.778 1.00 89.56 89 CYS A C 1
ATOM 782 O O . CYS A 1 89 ? -4.618 3.801 -10.727 1.00 89.56 89 CYS A O 1
ATOM 784 N N . ARG A 1 90 ? -3.500 2.945 -12.471 1.00 90.38 90 ARG A N 1
ATOM 785 C CA . ARG A 1 90 ? -3.636 1.545 -12.027 1.00 90.38 90 ARG A CA 1
ATOM 786 C C . ARG A 1 90 ? -2.927 1.276 -10.704 1.00 90.38 90 ARG A C 1
ATOM 788 O O . ARG A 1 90 ? -3.502 0.583 -9.863 1.00 90.38 90 ARG A O 1
ATOM 795 N N . GLN A 1 91 ? -1.734 1.838 -10.500 1.00 88.75 91 GLN A N 1
ATOM 796 C CA . GLN A 1 91 ? -1.050 1.771 -9.204 1.00 88.75 91 GLN A CA 1
ATOM 797 C C . GLN A 1 91 ? -1.859 2.447 -8.099 1.00 88.75 91 GLN A C 1
ATOM 799 O O . GLN A 1 91 ? -2.120 1.821 -7.074 1.00 88.75 91 GLN A O 1
ATOM 804 N N . GLY A 1 92 ? -2.319 3.683 -8.319 1.00 88.94 92 GLY A N 1
ATOM 805 C CA . GLY A 1 92 ? -3.154 4.395 -7.346 1.00 88.94 92 GLY A CA 1
ATOM 806 C C . GLY A 1 92 ? -4.433 3.625 -6.995 1.00 88.94 92 GLY A C 1
ATOM 807 O O . GLY A 1 92 ? -4.804 3.503 -5.829 1.00 88.94 92 GLY A O 1
ATOM 808 N N . LEU A 1 93 ? -5.075 3.009 -7.991 1.00 90.94 93 LEU A N 1
ATOM 809 C CA . LEU A 1 93 ? -6.247 2.161 -7.775 1.00 90.94 93 LEU A CA 1
ATOM 810 C C . LEU A 1 93 ? -5.931 0.885 -6.982 1.00 90.94 93 LEU A C 1
ATOM 812 O O . LEU A 1 93 ? -6.803 0.409 -6.258 1.00 90.94 93 LEU A O 1
ATOM 816 N N . ALA A 1 94 ? -4.727 0.318 -7.098 1.00 91.06 94 ALA A N 1
ATOM 817 C CA . ALA A 1 94 ? -4.318 -0.838 -6.298 1.00 91.06 94 ALA A CA 1
ATOM 818 C C . ALA A 1 94 ? -4.239 -0.483 -4.805 1.00 91.06 94 ALA A C 1
ATOM 820 O O . ALA A 1 94 ? -4.797 -1.209 -3.980 1.00 91.06 94 ALA A O 1
ATOM 821 N N . TYR A 1 95 ? -3.663 0.676 -4.471 1.00 89.19 95 TYR A N 1
ATOM 822 C CA . TYR A 1 95 ? -3.696 1.206 -3.107 1.00 89.19 95 TYR A CA 1
ATOM 823 C C . TYR A 1 95 ? -5.136 1.399 -2.618 1.00 89.19 95 TYR A C 1
ATOM 825 O O . TYR A 1 95 ? -5.514 0.857 -1.577 1.00 89.19 95 TYR A O 1
ATOM 833 N N . LEU A 1 96 ? -5.994 2.067 -3.398 1.00 90.50 96 LEU A N 1
ATOM 834 C CA . LEU A 1 96 ? -7.401 2.267 -3.024 1.00 90.50 96 LEU A CA 1
ATOM 835 C C . LEU A 1 96 ? -8.155 0.944 -2.817 1.00 90.50 96 LEU A C 1
ATOM 837 O O . LEU A 1 96 ? -8.906 0.808 -1.850 1.00 90.50 96 LEU A O 1
ATOM 841 N N . ARG A 1 97 ? -7.936 -0.064 -3.669 1.00 92.56 97 ARG A N 1
ATOM 842 C CA . ARG A 1 97 ? -8.532 -1.398 -3.486 1.00 92.56 97 ARG A CA 1
ATOM 843 C C . ARG A 1 97 ? -8.077 -2.055 -2.191 1.00 92.56 97 ARG A C 1
ATOM 845 O O . ARG A 1 97 ? -8.918 -2.607 -1.484 1.00 92.56 97 ARG A O 1
ATOM 852 N N . ALA A 1 98 ? -6.793 -1.965 -1.847 1.00 91.81 98 ALA A N 1
ATOM 853 C CA . ALA A 1 98 ? -6.282 -2.510 -0.592 1.00 91.81 98 ALA A CA 1
ATOM 854 C C . ALA A 1 98 ? -6.964 -1.868 0.628 1.00 91.81 98 ALA A C 1
ATOM 856 O O . ALA A 1 98 ? -7.287 -2.563 1.593 1.00 91.81 98 ALA A O 1
ATOM 857 N N . HIS A 1 99 ? -7.253 -0.564 0.564 1.00 89.06 99 HIS A N 1
ATOM 858 C CA . HIS A 1 99 ? -7.979 0.163 1.610 1.00 89.06 99 HIS A CA 1
ATOM 859 C C . HIS A 1 99 ? -9.431 -0.271 1.721 1.00 89.06 99 HIS A C 1
ATOM 861 O O . HIS A 1 99 ? -9.916 -0.531 2.821 1.00 89.06 99 HIS A O 1
ATOM 867 N N . LEU A 1 100 ? -10.125 -0.373 0.590 1.00 90.75 100 LEU A N 1
ATOM 868 C CA . LEU A 1 100 ? -11.511 -0.825 0.570 1.00 90.75 100 LEU A CA 1
ATOM 869 C C . LEU A 1 100 ? -11.629 -2.253 1.106 1.00 90.75 100 LEU A C 1
ATOM 871 O O . LEU A 1 100 ? -12.485 -2.512 1.949 1.00 90.75 100 LEU A O 1
ATOM 875 N N . ARG A 1 101 ? -10.721 -3.150 0.700 1.00 92.19 101 ARG A N 1
ATOM 876 C CA . ARG A 1 101 ? -10.628 -4.508 1.256 1.00 92.19 101 ARG A CA 1
ATOM 877 C C . ARG A 1 101 ? -10.361 -4.478 2.751 1.00 92.19 101 ARG A C 1
ATOM 879 O O . ARG A 1 101 ? -11.055 -5.152 3.499 1.00 92.19 101 ARG A O 1
ATOM 886 N N . PHE A 1 102 ? -9.425 -3.648 3.208 1.00 87.75 102 PHE A N 1
ATOM 887 C CA . PHE A 1 102 ? -9.153 -3.507 4.633 1.00 87.75 102 PHE A CA 1
ATOM 888 C C . PHE A 1 102 ? -10.408 -3.091 5.402 1.00 87.75 102 PHE A C 1
ATOM 890 O O . PHE A 1 102 ? -10.753 -3.731 6.389 1.00 87.75 102 PHE A O 1
ATOM 897 N N . LEU A 1 103 ? -11.127 -2.066 4.949 1.00 85.31 103 LEU A N 1
ATOM 898 C CA . LEU A 1 103 ? -12.335 -1.592 5.625 1.00 85.31 103 LEU A CA 1
ATOM 899 C C . LEU A 1 103 ? -13.485 -2.609 5.582 1.00 85.31 103 LEU A C 1
ATOM 901 O O . LEU A 1 103 ? -14.235 -2.700 6.554 1.00 85.31 103 LEU A O 1
ATOM 905 N N . ALA A 1 104 ? -13.607 -3.371 4.493 1.00 88.00 104 ALA A N 1
ATOM 906 C CA . ALA A 1 104 ? -14.645 -4.384 4.317 1.00 88.00 104 ALA A CA 1
ATOM 907 C C . ALA A 1 104 ? -14.375 -5.673 5.114 1.00 88.00 104 ALA A C 1
ATOM 909 O O . ALA A 1 104 ? -15.298 -6.255 5.676 1.00 88.00 104 ALA A O 1
ATOM 910 N N . GLU A 1 105 ? -13.119 -6.122 5.171 1.00 87.06 105 GLU A N 1
ATOM 911 C CA . GLU A 1 105 ? -12.719 -7.385 5.807 1.00 87.06 105 GLU A CA 1
ATOM 912 C C . GLU A 1 105 ? -12.410 -7.218 7.309 1.00 87.06 105 GLU A C 1
ATOM 914 O O . GLU A 1 105 ? -12.391 -8.199 8.059 1.00 87.06 105 GLU A O 1
ATOM 919 N N . THR A 1 106 ? -12.175 -5.988 7.784 1.00 80.62 106 THR A N 1
ATOM 920 C CA . THR A 1 106 ? -11.874 -5.741 9.201 1.00 80.62 106 THR A CA 1
ATOM 921 C C . THR A 1 106 ? -13.114 -5.954 10.063 1.00 80.62 106 THR A C 1
ATOM 923 O O . THR A 1 106 ? -14.131 -5.281 9.909 1.00 80.62 106 THR A O 1
ATOM 926 N N . LYS A 1 107 ? -13.008 -6.864 11.036 1.00 76.75 107 LYS A N 1
ATOM 927 C CA . LYS A 1 107 ? -14.030 -7.037 12.072 1.00 76.75 107 LYS A CA 1
ATOM 928 C C . LYS A 1 107 ? -13.929 -5.908 13.092 1.00 76.75 107 LYS A C 1
ATOM 930 O O . LYS A 1 107 ? -12.869 -5.677 13.672 1.00 76.75 107 LYS A O 1
ATOM 935 N N . TRP A 1 108 ? -15.045 -5.228 13.323 1.00 73.94 108 TRP A N 1
ATOM 936 C CA . TRP A 1 108 ? -15.135 -4.120 14.266 1.00 73.94 108 TRP A CA 1
ATOM 937 C C . TRP A 1 108 ? -15.686 -4.611 15.599 1.00 73.94 108 TRP A C 1
ATOM 939 O O . TRP A 1 108 ? -16.859 -4.966 15.692 1.00 73.94 108 TRP A O 1
ATOM 949 N N . THR A 1 109 ? -14.863 -4.591 16.643 1.00 69.94 109 THR A N 1
ATOM 950 C CA . THR A 1 109 ? -15.366 -4.765 18.008 1.00 69.94 109 THR A CA 1
ATOM 951 C C . THR A 1 109 ? -15.850 -3.410 18.511 1.00 69.94 109 THR A C 1
ATOM 953 O O . THR A 1 109 ? -15.051 -2.505 18.770 1.00 69.94 109 THR A O 1
ATOM 956 N N . ILE A 1 110 ? -17.170 -3.254 18.604 1.00 75.25 110 ILE A N 1
ATOM 957 C CA . ILE A 1 110 ? -17.800 -2.110 19.263 1.00 75.25 110 ILE A CA 1
ATOM 958 C C . ILE A 1 110 ? -18.141 -2.555 20.681 1.00 75.25 110 ILE A C 1
ATOM 960 O O . ILE A 1 110 ? -18.998 -3.412 20.879 1.00 75.25 110 ILE A O 1
ATOM 964 N N . VAL A 1 111 ? -17.453 -1.985 21.664 1.00 75.44 111 VAL A N 1
ATOM 965 C CA . VAL A 1 111 ? -17.744 -2.206 23.079 1.00 75.44 111 VAL A CA 1
ATOM 966 C C . VAL A 1 111 ? -18.771 -1.169 23.510 1.00 75.44 111 VAL A C 1
ATOM 968 O O . VAL A 1 111 ? -18.546 0.036 23.382 1.00 75.44 111 VAL A O 1
ATOM 971 N N . ARG A 1 112 ? -19.911 -1.638 24.010 1.00 79.19 112 ARG A N 1
ATOM 972 C CA . ARG A 1 112 ? -20.945 -0.800 24.614 1.00 79.19 112 ARG A CA 1
ATOM 973 C C . ARG A 1 112 ? -20.761 -0.818 26.129 1.00 79.19 112 ARG A C 1
ATOM 975 O O . ARG A 1 112 ? -20.699 -1.888 26.724 1.00 79.19 112 ARG A O 1
ATOM 982 N N . ILE A 1 113 ? -20.657 0.364 26.726 1.00 79.06 113 ILE A N 1
ATOM 983 C CA . ILE A 1 113 ? -20.613 0.554 28.175 1.00 79.06 113 ILE A CA 1
ATOM 984 C C . ILE A 1 113 ? -21.889 1.280 28.577 1.00 79.06 113 ILE A C 1
ATOM 986 O O . ILE A 1 113 ? -22.134 2.403 28.123 1.00 79.06 113 ILE A O 1
ATOM 990 N N . ASP A 1 114 ? -22.659 0.631 29.443 1.00 81.94 114 ASP A N 1
ATOM 991 C CA . ASP A 1 114 ? -23.893 1.158 30.006 1.00 81.94 114 ASP A CA 1
ATOM 992 C C . ASP A 1 114 ? -23.627 1.527 31.466 1.00 81.94 114 ASP A C 1
ATOM 994 O O . ASP A 1 114 ? -23.321 0.667 32.290 1.00 81.94 114 ASP A O 1
ATOM 998 N N . GLU A 1 115 ? -23.701 2.819 31.778 1.00 81.94 115 GLU A N 1
ATOM 999 C CA . GLU A 1 115 ? -23.577 3.339 33.141 1.00 81.94 115 GLU A CA 1
ATOM 1000 C C . GL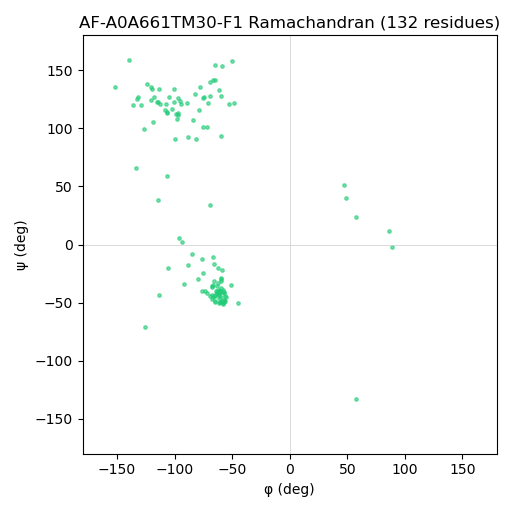U A 1 115 ? -24.915 3.963 33.550 1.00 81.94 115 GLU A C 1
ATOM 1002 O O . GLU A 1 115 ? -25.396 4.893 32.896 1.00 81.94 115 GLU A O 1
ATOM 1007 N N . GLU A 1 116 ? -25.501 3.489 34.648 1.00 77.19 116 GLU A N 1
ATOM 1008 C CA . GLU A 1 116 ? -26.638 4.146 35.294 1.00 77.19 116 GLU A CA 1
ATOM 1009 C C . GLU A 1 116 ? -26.145 4.940 36.509 1.00 77.19 116 GLU A C 1
ATOM 1011 O O . GLU A 1 116 ? -25.492 4.406 37.404 1.00 77.19 116 GLU A O 1
ATOM 1016 N N . SER A 1 117 ? -26.410 6.248 36.527 1.00 77.94 117 SER A N 1
ATOM 1017 C CA . SER A 1 117 ? -26.012 7.137 37.624 1.00 77.94 117 SER A CA 1
ATOM 1018 C C . SER A 1 117 ? -26.986 8.310 37.736 1.00 77.94 117 SER A C 1
ATOM 1020 O O . SER A 1 117 ? -27.351 8.907 36.725 1.00 77.94 117 SER A O 1
ATOM 1022 N N . ASN A 1 118 ? -27.415 8.651 38.958 1.00 75.94 118 ASN A N 1
ATOM 1023 C CA . ASN A 1 118 ? -28.353 9.748 39.250 1.00 75.94 118 ASN A CA 1
ATOM 1024 C C . ASN A 1 118 ? -29.606 9.767 38.345 1.00 75.94 118 ASN A C 1
ATOM 1026 O O . ASN A 1 118 ? -29.914 10.798 37.747 1.00 75.94 118 ASN A O 1
ATOM 1030 N N . GLN A 1 119 ? -30.312 8.634 38.217 1.00 82.44 119 GLN A N 1
ATOM 1031 C CA . GLN A 1 119 ? -31.510 8.485 37.362 1.00 82.44 119 GLN A CA 1
ATOM 1032 C C . GLN A 1 119 ? -31.274 8.823 35.875 1.00 82.44 119 GLN A C 1
ATOM 1034 O O . GLN A 1 119 ? -32.201 9.184 35.149 1.00 82.44 119 GLN A O 1
ATOM 1039 N N . ARG A 1 120 ? -30.027 8.735 35.398 1.00 78.00 120 ARG A N 1
ATOM 1040 C CA . ARG A 1 120 ? -29.663 8.944 33.994 1.00 78.00 120 ARG A CA 1
ATOM 1041 C C . ARG A 1 120 ? -28.936 7.720 33.459 1.00 78.00 120 ARG A C 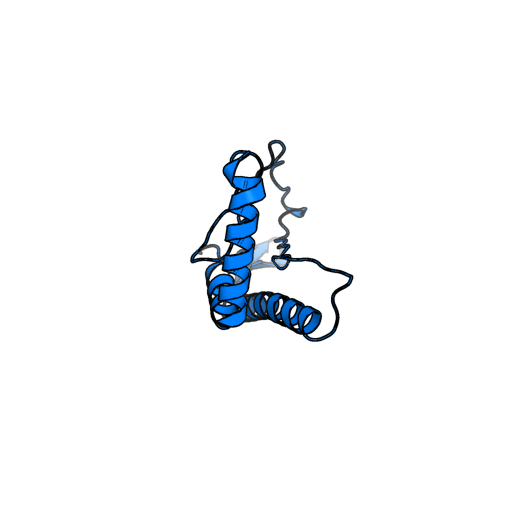1
ATOM 1043 O O . ARG A 1 120 ? -28.044 7.183 34.113 1.00 78.00 120 ARG A O 1
ATOM 1050 N N . ILE A 1 121 ? -29.285 7.340 32.235 1.00 81.12 121 ILE A N 1
ATOM 1051 C CA . ILE A 1 121 ? -28.608 6.284 31.483 1.00 81.12 121 ILE A CA 1
ATOM 1052 C C . ILE A 1 121 ? -27.557 6.946 30.596 1.00 81.12 121 ILE A C 1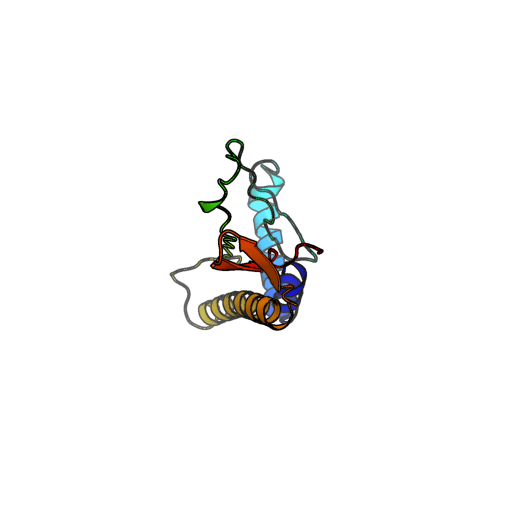
ATOM 1054 O O . ILE A 1 121 ? -27.881 7.784 29.749 1.00 81.12 121 ILE A O 1
ATOM 1058 N N . ARG A 1 122 ? -26.290 6.574 30.777 1.00 79.38 122 ARG A N 1
ATOM 1059 C CA . ARG A 1 122 ? -25.197 6.966 29.889 1.00 79.38 122 ARG A CA 1
ATOM 1060 C C . ARG A 1 122 ? -24.782 5.761 29.054 1.00 79.38 122 ARG A C 1
ATOM 1062 O O . ARG A 1 122 ? -24.203 4.812 29.569 1.00 79.38 122 ARG A O 1
ATOM 1069 N N . LEU A 1 123 ? -25.031 5.852 27.751 1.00 82.44 123 LEU A N 1
ATOM 1070 C CA . LEU A 1 123 ? -24.559 4.887 26.760 1.00 82.44 123 LEU A CA 1
ATOM 1071 C C . LEU A 1 123 ? -23.251 5.395 26.152 1.00 82.44 123 LEU A C 1
ATOM 1073 O O . LEU A 1 123 ? -23.208 6.501 25.607 1.00 82.44 123 LEU A O 1
ATOM 1077 N N . ARG A 1 124 ? -22.179 4.604 26.232 1.00 79.31 124 ARG A N 1
ATOM 1078 C CA . ARG A 1 124 ? -20.895 4.911 25.587 1.00 79.31 124 ARG A CA 1
ATOM 1079 C C . ARG A 1 124 ? -20.533 3.792 24.619 1.00 79.31 124 ARG A C 1
ATOM 1081 O O . ARG A 1 124 ? -20.430 2.637 25.015 1.00 79.31 124 ARG A O 1
ATOM 1088 N N . PHE A 1 125 ? -20.307 4.146 23.359 1.00 77.06 125 PHE A N 1
ATOM 1089 C CA . PHE A 1 125 ? -19.816 3.220 22.341 1.00 77.06 125 PHE A CA 1
ATOM 1090 C C . PHE A 1 125 ? -18.328 3.478 22.124 1.00 77.06 125 PHE A C 1
ATOM 1092 O O . PHE A 1 125 ? -17.934 4.566 21.703 1.00 77.06 125 PHE A O 1
ATOM 1099 N N . LEU A 1 126 ? -17.499 2.486 22.426 1.00 72.00 126 LEU A N 1
ATOM 1100 C CA . LEU A 1 126 ? -16.070 2.506 22.151 1.00 72.00 126 LEU A CA 1
ATOM 1101 C C . LEU A 1 126 ? -15.791 1.593 20.963 1.00 72.00 126 LEU A C 1
ATOM 1103 O O . LEU A 1 126 ? -16.167 0.423 20.958 1.00 72.00 126 LEU A O 1
ATOM 1107 N N . ARG A 1 127 ? -15.108 2.126 19.953 1.00 71.19 127 ARG A N 1
ATOM 1108 C CA . ARG A 1 127 ? -14.592 1.341 18.832 1.00 71.19 127 ARG A CA 1
ATOM 1109 C C . ARG A 1 127 ? -13.081 1.238 18.984 1.00 71.19 127 ARG A C 1
ATOM 1111 O O . ARG A 1 127 ? -12.408 2.270 18.990 1.00 71.19 127 ARG A O 1
ATOM 1118 N N . GLY A 1 128 ? -12.566 0.013 19.086 1.00 67.94 128 GLY A N 1
ATOM 1119 C CA . GLY A 1 128 ? -11.124 -0.237 19.031 1.00 67.94 128 GLY A CA 1
ATOM 1120 C C . GLY A 1 128 ? -10.529 0.253 17.708 1.00 67.94 128 GLY A C 1
ATOM 1121 O O . GLY A 1 128 ? -11.232 0.353 16.694 1.00 67.94 128 GLY A O 1
ATOM 1122 N N . ARG A 1 129 ? -9.239 0.598 17.695 1.00 67.31 129 ARG A N 1
ATOM 1123 C CA . ARG A 1 129 ? -8.598 1.022 16.447 1.00 67.31 129 ARG A CA 1
ATOM 1124 C C . ARG A 1 129 ? -8.556 -0.140 15.448 1.00 67.31 129 ARG A C 1
ATOM 1126 O O . ARG A 1 129 ? -8.306 -1.277 15.847 1.00 67.31 129 ARG A O 1
ATOM 1133 N N . PRO A 1 130 ? -8.765 0.131 14.146 1.00 63.72 130 PRO A N 1
ATOM 1134 C CA . PRO A 1 130 ? -8.604 -0.885 13.115 1.00 63.72 130 PRO A CA 1
ATOM 1135 C C . PRO A 1 130 ? -7.224 -1.559 13.216 1.00 63.72 130 PRO A C 1
ATOM 1137 O O . PRO A 1 130 ? -6.202 -0.888 13.094 1.00 63.72 130 PRO A O 1
ATOM 1140 N N . GLY A 1 131 ? -7.194 -2.881 13.409 1.00 60.59 131 GLY A N 1
ATOM 1141 C CA . GLY A 1 131 ? -5.959 -3.674 13.430 1.00 60.59 131 GLY A CA 1
ATOM 1142 C C . GLY A 1 131 ? -5.262 -3.828 14.789 1.00 60.59 131 GLY A C 1
ATOM 1143 O O . GLY A 1 131 ? -4.269 -4.551 14.851 1.00 60.59 131 GLY A O 1
ATOM 1144 N N . GLU A 1 132 ? -5.767 -3.221 15.868 1.00 56.28 132 GLU A N 1
ATOM 1145 C CA . GLU A 1 132 ? -5.361 -3.591 17.232 1.00 56.28 132 GLU A CA 1
ATOM 1146 C C . GLU A 1 132 ? -6.075 -4.896 17.635 1.00 56.28 132 GLU A C 1
ATOM 1148 O O . GLU A 1 132 ? -7.261 -5.079 17.348 1.00 56.28 132 GLU A O 1
ATOM 1153 N N . LYS A 1 133 ? -5.344 -5.843 18.243 1.00 43.50 133 LYS A N 1
ATOM 1154 C CA . LYS A 1 133 ? -5.975 -7.031 18.842 1.00 43.50 133 LYS A CA 1
ATOM 1155 C C . LYS A 1 133 ? -6.830 -6.575 20.039 1.00 43.50 133 LYS A C 1
ATOM 1157 O O . LYS A 1 133 ? -6.400 -5.640 20.714 1.00 43.50 133 LYS A O 1
ATOM 1162 N N . PRO A 1 134 ? -8.010 -7.185 20.257 1.00 48.28 134 PRO A N 1
ATOM 1163 C CA . PRO A 1 134 ? -8.872 -6.857 21.390 1.00 48.28 134 PRO A CA 1
ATOM 1164 C C . PRO A 1 134 ? -8.179 -7.097 22.733 1.00 48.28 134 PRO A C 1
ATOM 1166 O O . PRO A 1 134 ? -7.293 -7.984 22.789 1.00 48.28 134 PRO A O 1
#

pLDDT: mean 79.54, std 12.09, range [43.5, 93.56]

Radius of gyration: 20.41 Å; Cα contacts (8 Å, |Δi|>4): 100; chains: 1; bounding box: 57×24×62 Å

Sequence (134 aa):
IIKLIVEELNRDPQIKKANQKFYDRYYRWAARWQPHLDYLEFYEGVNLYVKRRSSRERLLTERQKITFLEETPELMDETARGQWLDFLCRQGLAYLRAHLRFLAETKWTIVRIDEESNQRIRLRFLRGRPGEKP

Secondary structure (DSSP, 8-state):
-HHHHHHHHHTSHHHHHHHHHHHHHHIIIIITT-TTTS---EETTEE---S---TT-PPPPGGG---------S---TT--HHHHHHHHHHHHHHHHHHHHHHHH----EEEEEEEETTEEEEEEEEPPTT---

Solvent-accessible surface area (backbone atoms only — not comparable to full-atom values): 8539 Å² total; per-residue (Å²): 98,70,67,41,36,42,50,42,43,57,6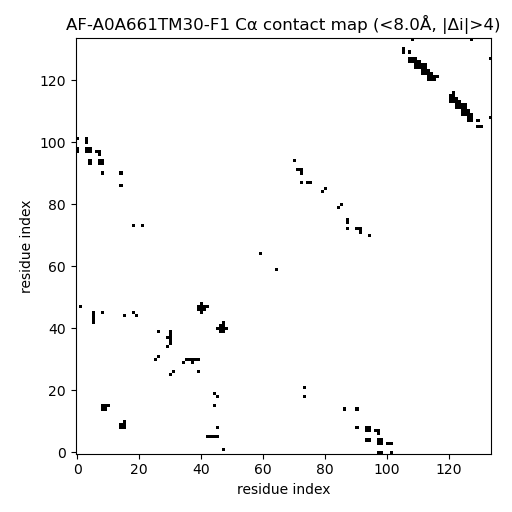8,39,66,67,54,42,56,50,49,47,54,50,50,55,51,44,35,73,74,41,24,72,82,40,51,91,77,44,69,79,46,69,49,97,82,38,79,55,85,87,67,88,89,53,100,76,70,68,81,70,49,86,90,59,67,66,91,79,85,88,84,75,58,100,65,87,61,95,82,52,55,69,74,57,32,53,52,51,5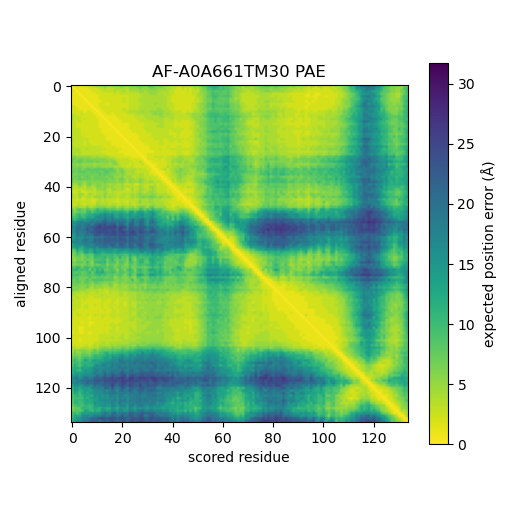0,52,51,49,48,23,49,52,49,19,50,52,47,42,67,71,71,54,84,79,64,70,47,76,46,80,46,80,55,93,98,38,81,46,82,43,82,46,68,68,62,91,88,62,81,131

Mean predicted aligned error: 9.26 Å